Protein AF-A0A355DDJ3-F1 (afdb_monomer)

Radius of gyration: 22.22 Å; Cα contacts (8 Å, |Δi|>4): 15; chains: 1; bounding box: 36×17×68 Å

Secondary structure (DSSP, 8-state):
-HHHHHHHHHHHHHHHHHHHHHHHHHHHHHHHHHHHHHHHHHHTT--HHHHHHHHHHHHH--HHHHHHHH-

Foldseek 3Di:
DVVVVVVVVVVVCVVPVPVVVVVVVVVVVVVVVLVVQCVVCVVVVHHSVVVVVVVVCVVQPDPVVNVVVVD

Sequence (71 aa):
MISMVQGLRERLTSLVGPHLAAAMVPLVAVLAAFLVGAVMLFALGANPIEGYAALLDGAFGDADALADTAV

Mean predicted aligned error: 9.86 Å

pLDDT: mean 85.24, std 12.53, range [60.81, 98.31]

Solvent-accessible surface area (backbone atoms only — not comparable to full-atom values): 4149 Å² total; per-residue (Å²): 124,72,68,67,58,50,60,53,50,56,54,51,48,69,65,54,59,61,56,61,66,59,53,51,56,59,53,52,51,52,53,50,51,57,48,55,51,33,53,51,32,44,76,72,74,41,59,39,68,60,52,51,50,51,51,51,45,70,74,60,55,51,72,66,65,49,52,71,72,74,116

Structure (mmCIF, N/CA/C/O backbone):
data_AF-A0A355DDJ3-F1
#
_entry.id   AF-A0A355DDJ3-F1
#
loop_
_atom_site.group_PDB
_atom_site.id
_atom_site.type_symbol
_atom_site.label_atom_id
_atom_site.label_alt_id
_atom_site.label_comp_id
_atom_site.label_asym_id
_atom_site.label_entity_id
_atom_site.label_seq_id
_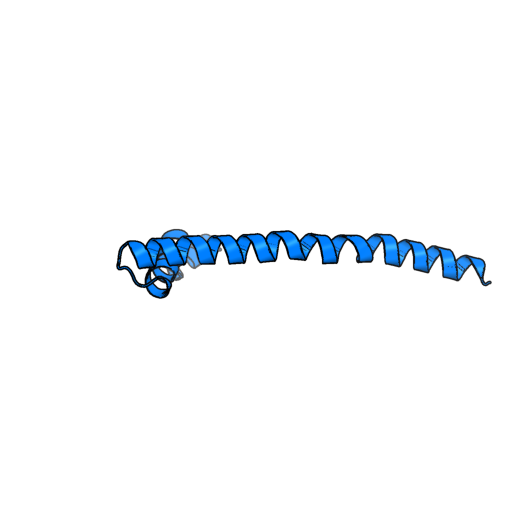atom_site.pdbx_PDB_ins_code
_atom_site.Cartn_x
_atom_site.Cartn_y
_atom_site.Cartn_z
_atom_site.occupancy
_atom_site.B_iso_or_equiv
_atom_site.auth_seq_id
_atom_site.auth_comp_id
_atom_site.auth_asym_id
_atom_site.auth_atom_id
_atom_site.pdbx_PDB_model_num
ATOM 1 N N . MET A 1 1 ? 5.992 -12.574 -50.362 1.00 60.81 1 MET A N 1
ATOM 2 C CA . MET A 1 1 ? 5.648 -13.481 -49.240 1.00 60.81 1 MET A CA 1
ATOM 3 C C . MET A 1 1 ? 6.358 -13.108 -47.933 1.00 60.81 1 MET A C 1
ATOM 5 O O . MET A 1 1 ? 5.720 -13.156 -46.894 1.00 60.81 1 MET A O 1
ATOM 9 N N . ILE A 1 2 ? 7.624 -12.666 -47.967 1.00 62.66 2 ILE A N 1
ATOM 10 C CA . ILE A 1 2 ? 8.407 -12.293 -46.766 1.00 62.66 2 ILE A CA 1
ATOM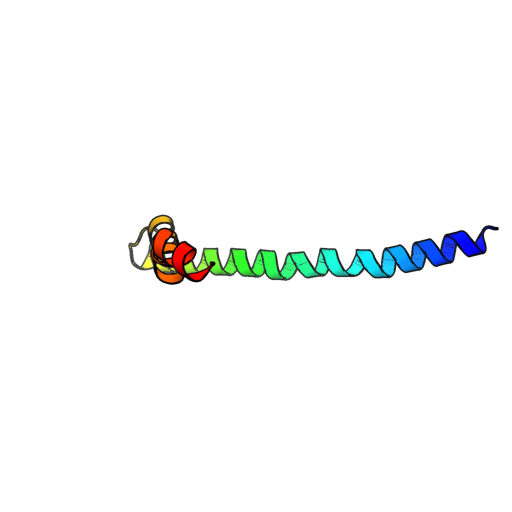 11 C C . ILE A 1 2 ? 7.983 -10.936 -46.147 1.00 62.66 2 ILE A C 1
ATOM 13 O O . ILE A 1 2 ? 8.024 -10.786 -44.930 1.00 62.66 2 ILE A O 1
ATOM 17 N N . SER A 1 3 ? 7.490 -9.975 -46.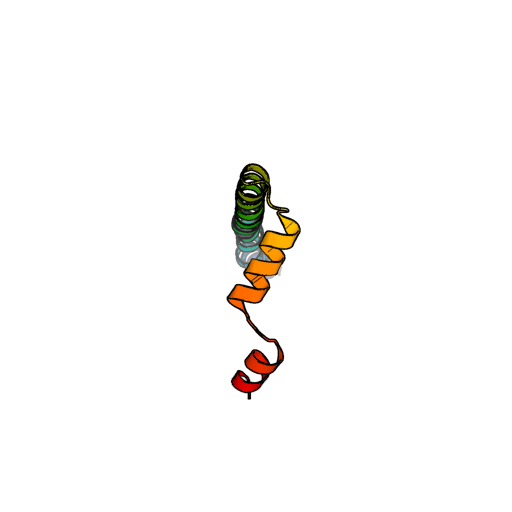941 1.00 70.38 3 SER A N 1
ATOM 18 C CA . SER A 1 3 ? 7.091 -8.636 -46.458 1.00 70.38 3 SER A CA 1
ATOM 19 C C . SER A 1 3 ? 5.845 -8.619 -45.560 1.00 70.38 3 SER A C 1
ATOM 21 O O . SER A 1 3 ? 5.765 -7.820 -44.632 1.00 70.38 3 SER A O 1
ATOM 23 N N . MET A 1 4 ? 4.887 -9.525 -45.786 1.00 68.69 4 MET A N 1
ATOM 24 C CA . MET A 1 4 ? 3.641 -9.592 -45.006 1.00 68.69 4 MET A CA 1
ATOM 25 C C . MET A 1 4 ? 3.876 -10.077 -43.565 1.00 68.69 4 MET A C 1
ATOM 27 O O . MET A 1 4 ? 3.200 -9.640 -42.639 1.00 68.69 4 MET A O 1
ATOM 31 N N . VAL A 1 5 ? 4.875 -10.942 -43.360 1.00 71.81 5 VAL A N 1
ATOM 32 C CA . VAL A 1 5 ? 5.228 -11.496 -42.042 1.00 71.81 5 VAL A CA 1
ATOM 33 C C . VAL A 1 5 ? 5.976 -10.473 -41.175 1.00 71.81 5 VAL A C 1
ATOM 35 O O . VAL A 1 5 ? 5.847 -10.502 -39.951 1.00 71.81 5 VAL A O 1
ATOM 38 N N . GLN A 1 6 ? 6.727 -9.548 -41.782 1.00 79.38 6 GLN A N 1
ATOM 39 C CA . GLN A 1 6 ? 7.480 -8.532 -41.036 1.00 79.38 6 GLN A CA 1
ATOM 40 C C . GLN A 1 6 ? 6.582 -7.440 -40.444 1.00 79.38 6 GLN A C 1
ATOM 42 O O . GLN A 1 6 ? 6.718 -7.131 -39.263 1.00 79.38 6 GLN A O 1
ATOM 47 N N . GLY A 1 7 ? 5.579 -6.968 -41.192 1.00 77.75 7 GLY A N 1
ATOM 48 C CA . GLY A 1 7 ? 4.638 -5.964 -40.678 1.00 77.75 7 GLY A CA 1
ATOM 49 C C . GLY A 1 7 ? 3.788 -6.454 -39.496 1.00 77.75 7 GLY A C 1
ATOM 50 O O . GLY A 1 7 ? 3.438 -5.674 -38.612 1.00 77.75 7 GLY A O 1
ATOM 51 N N . LEU A 1 8 ? 3.485 -7.758 -39.425 1.00 77.50 8 LEU A N 1
ATOM 52 C CA . LEU A 1 8 ? 2.795 -8.349 -38.271 1.00 77.50 8 LEU A CA 1
ATOM 53 C C . LEU A 1 8 ? 3.702 -8.414 -37.034 1.00 77.50 8 LEU A C 1
ATOM 55 O O . LEU A 1 8 ? 3.243 -8.154 -35.924 1.00 77.50 8 LEU A O 1
ATOM 59 N N . ARG A 1 9 ? 4.991 -8.729 -37.212 1.00 71.75 9 ARG A N 1
ATOM 60 C CA . ARG A 1 9 ? 5.961 -8.788 -36.109 1.00 71.75 9 ARG A CA 1
ATOM 61 C C . ARG A 1 9 ? 6.211 -7.416 -35.488 1.00 71.75 9 ARG A C 1
ATOM 63 O O . ARG A 1 9 ? 6.225 -7.335 -34.268 1.00 71.75 9 ARG A O 1
ATOM 70 N N . GLU A 1 10 ? 6.327 -6.364 -36.298 1.00 75.50 10 GLU A N 1
ATOM 71 C CA . GLU A 1 10 ? 6.491 -4.979 -35.822 1.00 75.50 10 GLU A CA 1
ATOM 72 C C . GLU A 1 10 ? 5.268 -4.473 -35.050 1.00 75.50 10 GLU A C 1
ATOM 74 O O . GLU A 1 10 ? 5.403 -3.810 -34.024 1.00 75.50 10 GLU A O 1
ATOM 79 N N . ARG A 1 11 ? 4.062 -4.848 -35.494 1.00 70.50 11 ARG A N 1
ATOM 80 C CA . ARG A 1 11 ? 2.818 -4.537 -34.777 1.00 70.50 11 ARG A CA 1
ATOM 81 C C . ARG A 1 11 ? 2.700 -5.289 -33.453 1.00 70.50 11 ARG A C 1
ATOM 83 O O . ARG A 1 11 ? 2.222 -4.731 -32.471 1.00 70.50 11 ARG A O 1
ATOM 90 N N . LEU A 1 12 ? 3.138 -6.545 -33.405 1.00 69.56 12 LEU A N 1
ATOM 91 C CA . LEU A 1 12 ? 3.132 -7.340 -32.175 1.00 69.56 12 LEU A CA 1
ATOM 92 C C . LEU A 1 12 ? 4.146 -6.808 -31.153 1.00 69.56 12 LEU A C 1
ATOM 94 O O . LEU A 1 12 ? 3.821 -6.705 -29.970 1.00 69.56 12 LEU A O 1
ATOM 98 N N . THR A 1 13 ? 5.344 -6.406 -31.585 1.00 72.38 13 THR A N 1
ATOM 99 C CA . THR A 1 13 ? 6.350 -5.821 -30.685 1.00 72.38 13 THR A CA 1
ATOM 100 C C . THR A 1 13 ? 5.975 -4.419 -30.208 1.00 72.38 13 THR A C 1
ATOM 102 O O . THR A 1 13 ? 6.235 -4.108 -29.047 1.00 72.38 13 THR A O 1
ATOM 105 N N . SER A 1 14 ? 5.303 -3.597 -31.026 1.00 68.88 14 SER A N 1
ATOM 106 C CA . SER A 1 14 ? 4.831 -2.267 -30.606 1.00 68.88 14 SER A CA 1
ATOM 107 C C . SER A 1 14 ? 3.670 -2.312 -29.606 1.00 68.88 14 SER A C 1
ATOM 109 O O . SER A 1 14 ? 3.499 -1.373 -28.834 1.00 68.88 14 SER A O 1
ATOM 111 N N . LEU A 1 15 ? 2.870 -3.384 -29.612 1.00 63.56 15 LEU A N 1
ATOM 112 C CA . LEU A 1 15 ? 1.746 -3.570 -28.687 1.00 63.56 15 LEU A CA 1
ATOM 113 C C . LEU A 1 15 ? 2.178 -4.204 -27.355 1.00 63.56 15 LEU A C 1
ATOM 115 O O . LEU A 1 15 ? 1.693 -3.800 -26.302 1.00 63.56 15 LEU A O 1
ATOM 119 N N . VAL A 1 16 ? 3.096 -5.175 -27.384 1.00 63.03 16 VAL A N 1
ATOM 120 C CA . VAL A 1 16 ? 3.475 -5.959 -26.192 1.00 63.03 16 VAL A CA 1
ATOM 121 C C . VAL A 1 16 ? 4.702 -5.385 -25.470 1.00 63.03 16 VAL A C 1
ATOM 123 O O . VAL A 1 16 ? 4.770 -5.426 -24.243 1.00 63.03 16 VAL A O 1
ATOM 126 N N . GLY A 1 17 ? 5.664 -4.815 -26.204 1.00 62.59 17 GLY A N 1
ATOM 127 C CA . GLY A 1 17 ? 6.948 -4.352 -25.659 1.00 62.59 17 GLY A CA 1
ATOM 128 C C . GLY A 1 17 ? 6.867 -3.233 -24.603 1.00 62.59 17 GLY A C 1
ATOM 129 O O . GLY A 1 17 ? 7.555 -3.336 -23.588 1.00 62.59 17 GLY A O 1
ATOM 130 N N . PRO A 1 18 ? 6.039 -2.182 -24.776 1.00 64.12 18 PRO A N 1
ATOM 131 C CA . PRO A 1 18 ? 6.007 -1.055 -23.835 1.00 64.12 18 PRO A CA 1
ATOM 132 C C . PRO A 1 18 ? 5.247 -1.343 -22.531 1.00 64.12 18 PRO A C 1
ATOM 134 O O . PRO A 1 18 ? 5.583 -0.798 -21.482 1.00 64.12 18 PRO A O 1
ATOM 137 N N . HIS A 1 19 ? 4.214 -2.191 -22.579 1.00 61.09 19 HIS A N 1
ATOM 138 C CA . HIS A 1 19 ? 3.259 -2.347 -21.474 1.00 61.09 19 HIS A CA 1
ATOM 139 C C . HIS A 1 19 ? 3.808 -3.149 -20.285 1.00 61.09 19 HIS A C 1
ATOM 141 O O . HIS A 1 19 ? 3.494 -2.830 -19.140 1.00 61.09 19 HIS A O 1
ATOM 147 N N . LEU A 1 20 ? 4.657 -4.157 -20.523 1.00 62.28 20 LEU A N 1
ATOM 148 C CA . LEU A 1 20 ? 5.234 -4.955 -19.432 1.00 62.28 20 LEU A CA 1
ATOM 149 C C . LEU A 1 20 ? 6.255 -4.161 -18.608 1.00 62.28 20 LEU A C 1
ATOM 151 O O . LEU A 1 20 ? 6.229 -4.222 -17.382 1.00 62.28 20 LEU A O 1
ATOM 155 N N . ALA A 1 21 ? 7.115 -3.374 -19.262 1.00 65.06 21 ALA A N 1
ATOM 156 C CA . ALA A 1 21 ? 8.052 -2.493 -18.564 1.00 65.06 21 ALA A CA 1
ATOM 157 C C . ALA A 1 21 ? 7.317 -1.386 -17.783 1.00 65.06 21 ALA A C 1
ATOM 159 O O . ALA A 1 21 ? 7.735 -1.022 -16.684 1.00 65.06 21 ALA A O 1
ATOM 160 N N . ALA A 1 22 ? 6.183 -0.907 -18.309 1.00 69.62 22 ALA A N 1
ATOM 161 C CA . ALA A 1 22 ? 5.357 0.100 -17.651 1.00 69.62 22 ALA A CA 1
ATOM 162 C C . ALA A 1 22 ? 4.686 -0.398 -16.356 1.00 69.62 22 ALA A C 1
ATOM 164 O O . ALA A 1 22 ? 4.479 0.404 -15.453 1.00 69.62 22 ALA A O 1
ATOM 165 N N . ALA A 1 23 ? 4.387 -1.697 -16.225 1.00 80.25 23 ALA A N 1
ATOM 166 C CA . ALA A 1 23 ? 3.740 -2.263 -15.032 1.00 80.25 23 ALA A CA 1
ATOM 167 C C . ALA A 1 23 ? 4.709 -2.548 -13.865 1.00 80.25 23 ALA A C 1
ATOM 169 O O . ALA A 1 23 ? 4.287 -2.655 -12.714 1.00 80.25 23 ALA A O 1
ATOM 170 N N . MET A 1 24 ? 6.015 -2.634 -14.132 1.00 86.25 24 MET A N 1
ATOM 171 C CA . MET A 1 24 ? 7.029 -2.880 -13.095 1.00 86.25 24 MET A CA 1
ATOM 172 C C . MET A 1 24 ? 7.234 -1.675 -12.177 1.00 86.25 24 MET A C 1
ATOM 174 O O . MET A 1 24 ? 7.388 -1.836 -10.969 1.00 86.25 24 MET A O 1
ATOM 178 N N . VAL A 1 25 ? 7.182 -0.466 -12.739 1.00 91.75 25 VAL A N 1
ATOM 179 C CA . VAL A 1 25 ? 7.315 0.788 -11.987 1.00 91.75 25 VAL A CA 1
ATOM 180 C C . VAL A 1 25 ? 6.239 0.938 -10.896 1.00 91.75 25 VAL A C 1
ATOM 182 O O . VAL A 1 25 ? 6.617 1.112 -9.736 1.00 91.75 25 VAL A O 1
ATOM 185 N N . PRO A 1 26 ? 4.924 0.837 -11.188 1.00 93.19 26 PRO A N 1
ATOM 186 C CA . PRO A 1 26 ? 3.895 0.959 -10.159 1.00 93.19 26 PRO A CA 1
ATOM 187 C C . PRO A 1 26 ? 3.952 -0.181 -9.138 1.00 93.19 26 PRO A C 1
ATOM 189 O O . PRO A 1 26 ? 3.738 0.068 -7.956 1.00 93.19 26 PRO A O 1
ATOM 192 N N . LEU A 1 27 ? 4.303 -1.405 -9.546 1.00 93.75 27 LEU A N 1
ATOM 193 C CA . LEU A 1 27 ? 4.441 -2.524 -8.613 1.00 93.75 27 LEU A CA 1
ATOM 194 C C . LEU A 1 27 ? 5.516 -2.248 -7.550 1.00 93.75 27 LEU A C 1
ATOM 196 O O . LEU A 1 27 ? 5.264 -2.400 -6.356 1.00 93.75 27 LEU A O 1
ATOM 200 N N . VAL A 1 28 ? 6.698 -1.792 -7.973 1.00 95.00 28 VAL A N 1
ATOM 201 C CA . VAL A 1 28 ? 7.784 -1.432 -7.048 1.00 95.00 28 VAL A CA 1
ATOM 202 C C . VAL A 1 28 ? 7.389 -0.244 -6.171 1.00 95.00 28 VAL A C 1
ATOM 204 O O . VAL A 1 28 ? 7.699 -0.244 -4.982 1.00 95.00 28 VAL A O 1
ATOM 207 N N . ALA A 1 29 ? 6.669 0.739 -6.718 1.00 96.06 29 ALA A N 1
ATOM 208 C CA . ALA A 1 29 ? 6.184 1.884 -5.950 1.00 96.06 29 ALA A CA 1
ATOM 209 C C . ALA A 1 29 ? 5.222 1.465 -4.826 1.00 96.06 29 ALA A C 1
ATOM 211 O O . ALA A 1 29 ? 5.368 1.926 -3.694 1.00 96.06 29 ALA A O 1
ATOM 212 N N . VAL A 1 30 ? 4.285 0.554 -5.110 1.00 96.62 30 VAL A N 1
ATOM 213 C CA . VAL A 1 30 ? 3.365 0.002 -4.105 1.00 96.62 30 VAL A CA 1
ATOM 214 C C . VAL A 1 30 ? 4.147 -0.720 -3.009 1.00 96.62 30 VAL A C 1
ATOM 216 O O . VAL A 1 30 ? 3.961 -0.423 -1.831 1.00 96.62 30 VAL A O 1
ATOM 219 N N . LEU A 1 31 ? 5.080 -1.605 -3.371 1.00 97.31 31 LEU A N 1
ATOM 220 C CA . LEU A 1 31 ? 5.905 -2.320 -2.389 1.00 97.31 31 LEU A CA 1
ATOM 221 C C . LEU A 1 31 ? 6.745 -1.365 -1.529 1.00 97.31 31 LEU A C 1
ATOM 223 O O . LEU A 1 31 ? 6.835 -1.549 -0.317 1.00 97.31 31 LEU A O 1
ATOM 227 N N . ALA A 1 32 ? 7.320 -0.321 -2.128 1.00 97.81 32 ALA A N 1
ATOM 228 C CA . ALA A 1 32 ? 8.058 0.705 -1.400 1.00 97.81 32 ALA A CA 1
ATOM 229 C C . ALA A 1 32 ? 7.158 1.469 -0.415 1.00 97.81 32 ALA A C 1
ATOM 231 O O . ALA A 1 32 ? 7.564 1.697 0.723 1.00 97.81 32 ALA A O 1
ATOM 232 N N . ALA A 1 33 ? 5.927 1.811 -0.806 1.00 97.38 33 ALA A N 1
ATOM 233 C CA . ALA A 1 33 ? 4.964 2.459 0.083 1.00 97.38 33 ALA A CA 1
ATOM 234 C C . ALA A 1 33 ? 4.614 1.573 1.294 1.00 97.38 33 ALA A C 1
ATOM 236 O O . ALA A 1 33 ? 4.663 2.047 2.430 1.00 97.38 33 ALA A O 1
ATOM 237 N N . PHE A 1 34 ? 4.358 0.277 1.075 1.00 97.06 34 PHE A N 1
ATOM 238 C CA . PHE A 1 34 ? 4.160 -0.693 2.160 1.00 97.06 34 PHE A CA 1
ATOM 239 C C . PHE A 1 34 ? 5.416 -0.881 3.024 1.00 97.06 34 PHE A C 1
ATOM 241 O O . PHE A 1 34 ? 5.318 -1.157 4.217 1.00 97.06 34 PHE A O 1
ATOM 248 N N . LEU A 1 35 ? 6.621 -0.721 2.485 1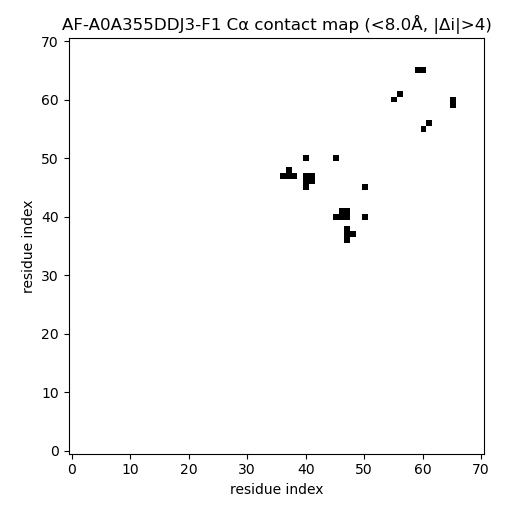.00 98.12 35 LEU A N 1
ATOM 249 C CA . LEU A 1 35 ? 7.820 -0.792 3.315 1.00 98.12 35 LEU A CA 1
ATOM 250 C C . LEU A 1 35 ? 7.946 0.442 4.218 1.00 98.12 35 LEU A C 1
ATOM 252 O O . LEU A 1 35 ? 8.190 0.312 5.416 1.00 98.12 35 LEU A O 1
ATOM 256 N N . VAL 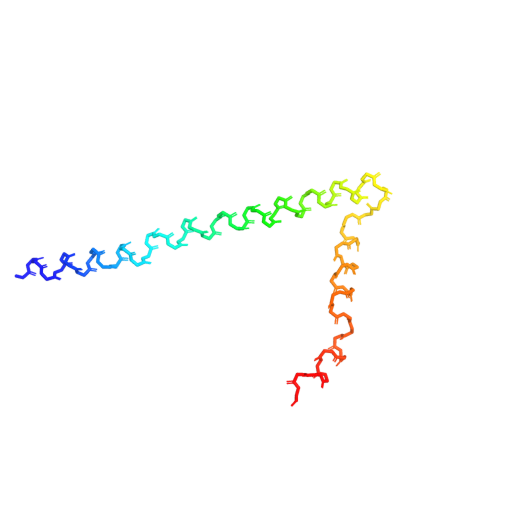A 1 36 ? 7.729 1.636 3.662 1.00 98.19 36 VAL A N 1
ATOM 257 C CA . VAL A 1 36 ? 7.783 2.901 4.411 1.00 98.19 36 VAL A CA 1
ATOM 258 C C . VAL A 1 36 ? 6.723 2.932 5.515 1.00 98.19 36 VAL A C 1
ATOM 260 O O . VAL A 1 36 ? 7.044 3.263 6.656 1.00 98.19 36 VAL A O 1
ATOM 263 N N . GLY A 1 37 ? 5.486 2.530 5.210 1.00 97.44 37 GLY A N 1
ATOM 264 C CA . GLY A 1 37 ? 4.418 2.422 6.206 1.00 97.44 37 GLY A CA 1
ATOM 265 C C . GLY A 1 37 ? 4.759 1.440 7.331 1.00 97.44 37 GLY A C 1
ATOM 266 O O . GLY A 1 37 ? 4.528 1.739 8.501 1.00 97.44 37 GLY A O 1
ATOM 267 N N . ALA A 1 38 ? 5.398 0.312 7.005 1.00 97.94 38 ALA A N 1
ATOM 268 C CA . ALA A 1 38 ? 5.751 -0.707 7.986 1.00 97.94 38 ALA A CA 1
ATOM 269 C C . ALA A 1 38 ? 6.845 -0.208 8.930 1.00 97.94 38 ALA A C 1
ATOM 271 O O . ALA A 1 38 ? 6.760 -0.418 10.138 1.00 97.94 38 ALA A O 1
ATOM 272 N N . VAL A 1 39 ? 7.839 0.505 8.394 1.00 98.31 39 VAL A N 1
ATOM 273 C CA . VAL A 1 39 ? 8.870 1.170 9.198 1.00 98.31 39 VAL A CA 1
ATOM 274 C C . VAL A 1 39 ? 8.245 2.208 10.130 1.00 98.31 39 VAL A C 1
ATOM 276 O O . VAL A 1 39 ? 8.626 2.269 11.296 1.00 98.31 39 VAL A O 1
ATOM 279 N N . MET A 1 40 ? 7.263 2.987 9.663 1.00 97.94 40 MET A N 1
ATOM 280 C CA . MET A 1 40 ? 6.541 3.928 10.526 1.00 97.94 40 MET A CA 1
ATOM 281 C C . MET A 1 40 ? 5.776 3.228 11.652 1.00 97.94 40 MET A C 1
ATOM 283 O O . MET A 1 40 ? 5.914 3.625 12.806 1.00 97.94 40 MET A O 1
ATOM 287 N N . LEU A 1 41 ? 5.004 2.183 11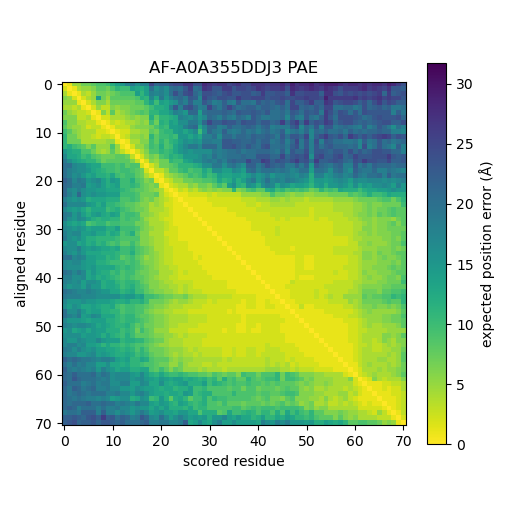.342 1.00 97.88 41 LEU A N 1
ATOM 288 C CA . LEU A 1 41 ? 4.263 1.412 12.346 1.00 97.88 41 LEU A CA 1
ATOM 289 C C . LEU A 1 41 ? 5.207 0.807 13.386 1.00 97.88 41 LEU A C 1
ATOM 291 O O . LEU A 1 41 ? 4.972 0.933 14.586 1.00 97.88 41 LEU A O 1
ATOM 295 N N . PHE A 1 42 ? 6.323 0.243 12.927 1.00 97.25 42 PHE A N 1
ATOM 296 C CA . PHE A 1 42 ? 7.349 -0.295 13.807 1.00 97.25 42 PHE A CA 1
ATOM 297 C C . PHE A 1 42 ? 7.975 0.788 14.698 1.00 97.25 42 PHE A C 1
ATOM 299 O O . PHE A 1 42 ? 8.149 0.574 15.895 1.00 97.25 42 PHE A O 1
ATOM 306 N N . ALA A 1 43 ? 8.262 1.975 14.150 1.00 98.12 43 ALA A N 1
ATOM 307 C CA . ALA A 1 43 ? 8.780 3.110 14.918 1.00 98.12 43 ALA A CA 1
ATOM 308 C C . ALA A 1 43 ? 7.792 3.611 15.989 1.00 98.12 43 ALA A C 1
ATOM 310 O O . ALA A 1 43 ? 8.216 4.121 17.023 1.00 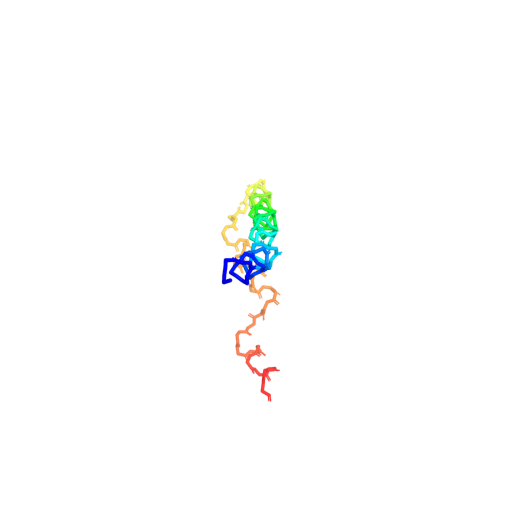98.12 43 ALA A O 1
ATOM 311 N N . LEU A 1 44 ? 6.489 3.432 15.767 1.00 97.00 44 LEU A N 1
ATOM 312 C CA . LEU A 1 44 ? 5.424 3.721 16.732 1.00 97.00 44 LEU A CA 1
ATOM 313 C C . LEU A 1 44 ? 5.231 2.598 17.771 1.00 97.00 44 LEU A C 1
ATOM 315 O O . LEU A 1 44 ? 4.393 2.733 18.660 1.00 97.00 44 LEU A O 1
ATOM 319 N N . GLY A 1 45 ? 5.987 1.499 17.679 1.00 96.56 45 GLY A N 1
ATOM 320 C CA . GLY A 1 45 ? 5.848 0.326 18.547 1.00 96.56 45 GLY A CA 1
ATOM 321 C C . GLY A 1 45 ? 4.658 -0.573 18.200 1.00 96.56 45 GLY A C 1
ATOM 322 O O . GLY A 1 45 ? 4.316 -1.455 18.984 1.00 96.56 45 GLY A O 1
ATOM 323 N N . ALA A 1 46 ? 4.026 -0.365 17.043 1.00 97.00 46 ALA A N 1
ATOM 324 C CA . ALA A 1 46 ? 2.944 -1.202 16.544 1.00 97.00 46 ALA A CA 1
ATOM 325 C C . ALA A 1 46 ? 3.486 -2.338 15.665 1.00 97.00 46 ALA A C 1
ATOM 327 O O . ALA A 1 46 ? 4.512 -2.199 14.995 1.00 97.00 46 ALA A O 1
ATOM 328 N N . ASN A 1 47 ? 2.769 -3.461 15.623 1.00 97.38 47 ASN A N 1
ATOM 329 C CA . ASN A 1 47 ? 3.062 -4.536 14.684 1.00 97.38 47 ASN A CA 1
ATOM 330 C C . ASN A 1 47 ? 2.583 -4.130 13.272 1.00 97.38 47 ASN A C 1
ATOM 332 O O . ASN A 1 47 ? 1.384 -3.915 13.084 1.00 97.38 47 ASN A O 1
ATOM 336 N N . PRO A 1 48 ? 3.468 -4.045 12.259 1.00 96.69 48 PRO A N 1
ATOM 337 C CA . PRO A 1 48 ? 3.073 -3.638 10.911 1.00 96.69 48 PRO A CA 1
ATOM 338 C C . PRO A 1 48 ? 2.027 -4.543 10.257 1.00 96.69 48 PRO A C 1
ATOM 340 O O . PRO A 1 48 ? 1.185 -4.061 9.506 1.00 96.69 48 PRO A O 1
ATOM 343 N N . ILE A 1 49 ? 2.071 -5.848 10.543 1.00 97.25 49 ILE A N 1
ATOM 344 C CA . ILE A 1 49 ? 1.128 -6.826 9.989 1.00 97.25 49 ILE A CA 1
ATOM 345 C C . ILE A 1 49 ? -0.274 -6.569 10.539 1.00 97.25 49 ILE A C 1
ATOM 347 O O . ILE A 1 49 ? -1.226 -6.488 9.769 1.00 97.25 49 ILE A O 1
ATOM 351 N N . GLU A 1 50 ? -0.389 -6.381 11.855 1.00 96.69 50 GLU A N 1
ATOM 352 C CA . GLU A 1 50 ? -1.662 -6.031 12.498 1.00 96.69 50 GLU A CA 1
ATOM 353 C C . GLU A 1 50 ? -2.169 -4.668 12.018 1.00 96.69 50 GLU A C 1
ATOM 355 O O . GLU A 1 50 ? -3.354 -4.518 11.736 1.00 96.69 50 GLU A O 1
ATOM 360 N N . GLY A 1 51 ? -1.274 -3.689 11.845 1.00 96.31 51 GLY A N 1
ATOM 361 C CA . GLY A 1 51 ? -1.633 -2.379 11.308 1.00 96.31 51 GLY A CA 1
ATOM 362 C C . GLY A 1 51 ? -2.206 -2.458 9.891 1.00 96.31 51 GLY A C 1
ATOM 363 O O . GLY A 1 51 ? -3.216 -1.823 9.608 1.00 96.31 51 GLY A O 1
ATOM 364 N N . TYR A 1 52 ? -1.621 -3.270 9.006 1.00 96.25 52 TYR A N 1
ATOM 365 C CA . TYR A 1 52 ? -2.165 -3.476 7.660 1.00 96.25 52 TYR A CA 1
ATOM 366 C C . TYR A 1 52 ? -3.465 -4.268 7.635 1.00 96.25 52 TYR A C 1
ATOM 368 O O . TYR A 1 52 ? -4.338 -3.932 6.837 1.00 96.25 52 TYR A O 1
ATOM 376 N N . ALA A 1 53 ? -3.632 -5.251 8.520 1.00 94.44 53 ALA A N 1
ATOM 377 C CA . ALA A 1 53 ? -4.919 -5.917 8.698 1.00 94.44 53 ALA A CA 1
ATOM 378 C C . ALA A 1 53 ? -6.000 -4.907 9.122 1.00 94.44 53 ALA A C 1
ATOM 380 O O . ALA A 1 53 ? -7.040 -4.818 8.479 1.00 94.44 53 ALA A O 1
ATOM 381 N N . ALA A 1 54 ? -5.697 -4.045 10.095 1.00 94.31 54 ALA A N 1
ATOM 382 C CA . ALA A 1 54 ? -6.610 -2.996 10.537 1.00 94.31 54 ALA A CA 1
ATOM 383 C C . ALA A 1 54 ? -6.926 -1.960 9.439 1.00 94.31 54 ALA A C 1
ATOM 385 O O . ALA A 1 54 ? -8.037 -1.436 9.399 1.00 94.31 54 ALA A O 1
ATOM 386 N N . LEU A 1 55 ? -5.984 -1.659 8.531 1.00 93.69 55 LEU A N 1
ATOM 387 C CA . LEU A 1 55 ? -6.268 -0.811 7.365 1.00 93.69 55 LEU A CA 1
ATOM 388 C C . LEU A 1 55 ? -7.255 -1.472 6.398 1.00 93.69 55 LEU A C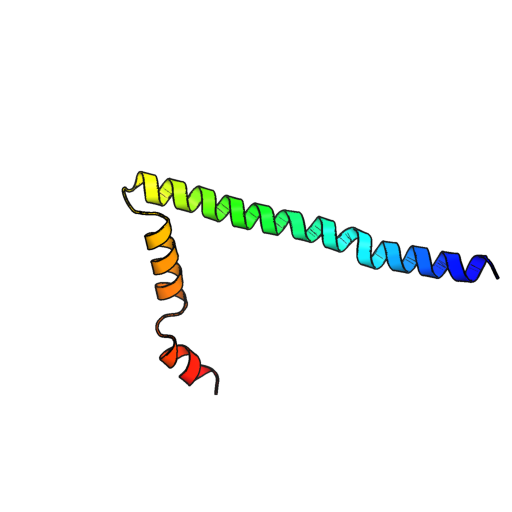 1
ATOM 390 O O . LEU A 1 55 ? -8.107 -0.774 5.852 1.00 93.69 55 LEU A O 1
ATOM 394 N N . LEU A 1 56 ? -7.144 -2.784 6.173 1.00 92.31 56 LEU A N 1
ATOM 395 C CA . LEU A 1 56 ? -8.090 -3.521 5.332 1.00 92.31 56 LEU A CA 1
ATOM 396 C C . LEU A 1 56 ? -9.474 -3.557 5.982 1.00 92.31 56 LEU A C 1
ATOM 398 O O . LEU A 1 56 ? -10.448 -3.183 5.331 1.00 92.31 56 LEU A O 1
ATOM 402 N N . ASP A 1 57 ? -9.544 -3.894 7.269 1.00 91.44 57 ASP A N 1
ATOM 403 C CA . ASP A 1 57 ? -10.794 -3.885 8.034 1.00 91.44 57 ASP A CA 1
ATOM 404 C C . ASP A 1 57 ? -11.426 -2.484 8.056 1.00 91.44 57 ASP A C 1
ATOM 406 O O . ASP A 1 57 ? -12.634 -2.340 7.916 1.00 91.44 57 ASP A O 1
ATOM 410 N N . GLY A 1 58 ? -10.628 -1.418 8.169 1.00 90.81 58 GLY A N 1
ATOM 411 C CA . GLY A 1 58 ? -11.125 -0.040 8.137 1.00 90.81 58 GLY A CA 1
ATOM 412 C C . GLY A 1 58 ? -11.576 0.435 6.751 1.00 90.81 58 GLY A C 1
ATOM 413 O O . GLY A 1 58 ? -12.480 1.264 6.656 1.00 90.81 58 GLY A O 1
ATOM 414 N N . ALA A 1 59 ? -10.956 -0.062 5.679 1.00 92.25 59 ALA A N 1
ATOM 415 C CA . ALA A 1 59 ? -11.292 0.316 4.306 1.00 92.25 59 ALA A CA 1
ATOM 416 C C . ALA A 1 59 ? -12.548 -0.396 3.787 1.00 92.25 59 ALA A C 1
ATOM 418 O O . ALA A 1 59 ? -13.313 0.193 3.024 1.00 92.25 59 ALA A O 1
ATOM 419 N N . PHE A 1 60 ? -12.732 -1.656 4.179 1.00 89.00 60 PHE A N 1
ATOM 420 C CA . PHE A 1 60 ? -13.782 -2.535 3.668 1.00 89.00 60 PHE A CA 1
ATOM 421 C C . PHE A 1 60 ? -14.897 -2.788 4.683 1.00 89.00 60 PHE A C 1
ATOM 423 O O . PHE A 1 60 ? -16.035 -3.013 4.285 1.00 89.00 60 PHE A O 1
ATOM 430 N N . GLY A 1 61 ? -14.612 -2.679 5.979 1.00 85.62 61 GLY A N 1
ATOM 431 C CA . GLY A 1 61 ? -15.580 -2.954 7.029 1.00 85.62 61 GLY A CA 1
ATOM 432 C C . GLY A 1 61 ? -15.945 -4.433 7.086 1.00 85.62 61 GLY A C 1
ATOM 433 O O . GLY A 1 61 ? -15.091 -5.310 6.975 1.00 85.62 61 GLY A O 1
ATOM 434 N N . ASP A 1 62 ? -17.230 -4.698 7.285 1.00 86.25 62 ASP A N 1
ATOM 435 C CA . ASP A 1 62 ? -17.760 -6.050 7.389 1.00 86.25 62 ASP A CA 1
ATOM 436 C C . ASP A 1 62 ? -18.058 -6.658 6.008 1.00 86.25 62 ASP A C 1
ATOM 438 O O . ASP A 1 62 ? -18.599 -6.000 5.116 1.00 86.25 62 ASP A O 1
ATOM 442 N N . ALA A 1 63 ? -17.701 -7.932 5.832 1.00 83.38 63 ALA A N 1
ATOM 443 C CA . ALA A 1 63 ? -17.864 -8.626 4.558 1.00 83.38 63 ALA A CA 1
ATOM 444 C C . ALA A 1 63 ? -19.343 -8.816 4.180 1.00 83.38 63 ALA A C 1
ATOM 446 O O . ALA A 1 63 ? -19.671 -8.727 2.993 1.00 83.38 63 ALA A O 1
ATOM 447 N N . ASP A 1 64 ? -20.229 -9.020 5.162 1.00 84.56 64 ASP A N 1
ATOM 448 C CA . ASP A 1 64 ? -21.667 -9.138 4.910 1.00 84.56 64 ASP A CA 1
ATOM 449 C C . ASP A 1 64 ? -22.245 -7.774 4.504 1.00 84.56 64 ASP A C 1
ATOM 451 O O . ASP A 1 64 ? -22.987 -7.682 3.526 1.00 84.56 64 ASP A O 1
ATOM 455 N N . ALA A 1 65 ? -2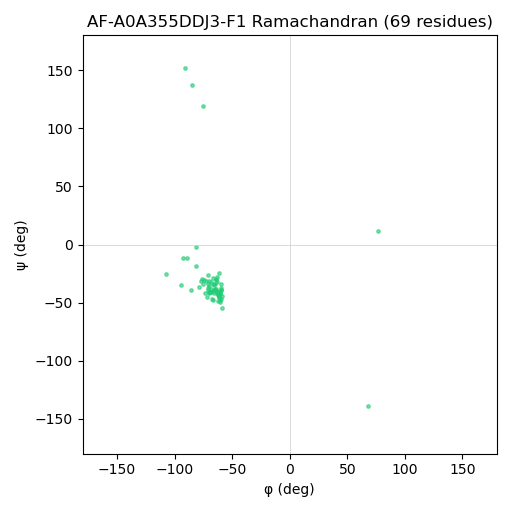1.809 -6.688 5.151 1.00 84.06 65 ALA A N 1
ATOM 456 C CA . ALA A 1 65 ? -22.185 -5.329 4.754 1.00 84.06 65 ALA A CA 1
ATOM 457 C C . ALA A 1 65 ? -21.754 -4.983 3.315 1.00 84.06 65 ALA A C 1
ATOM 459 O O . ALA A 1 65 ? -22.489 -4.310 2.591 1.00 84.06 65 ALA A O 1
ATOM 460 N N . LEU A 1 66 ? -20.584 -5.451 2.868 1.00 86.69 66 LEU A N 1
ATOM 461 C CA . LEU A 1 66 ? -20.166 -5.289 1.474 1.00 86.69 66 LEU A CA 1
ATOM 462 C C . LEU A 1 66 ? -21.042 -6.095 0.509 1.00 86.69 66 LEU A C 1
ATOM 464 O O . LEU A 1 66 ? -21.391 -5.582 -0.558 1.00 86.69 66 LEU A O 1
ATOM 468 N N . ALA A 1 67 ? -21.418 -7.322 0.875 1.00 87.56 67 ALA A N 1
ATOM 469 C CA . ALA A 1 67 ? -22.286 -8.171 0.062 1.00 87.56 67 ALA A CA 1
ATOM 470 C C . ALA A 1 67 ? -23.683 -7.557 -0.118 1.00 87.56 67 ALA A C 1
ATOM 472 O O . ALA A 1 67 ? -24.199 -7.548 -1.237 1.00 87.56 67 ALA A O 1
ATOM 473 N N . ASP A 1 68 ? -24.239 -6.962 0.938 1.00 87.38 68 ASP A N 1
ATOM 474 C CA . ASP A 1 68 ? -25.535 -6.275 0.902 1.00 87.38 68 ASP A CA 1
ATOM 475 C C . ASP A 1 68 ? -25.560 -5.081 -0.070 1.00 87.38 68 ASP A C 1
ATOM 477 O O . ASP A 1 68 ? -26.620 -4.725 -0.580 1.00 87.38 68 ASP A O 1
ATOM 481 N N . THR A 1 69 ? -24.407 -4.470 -0.374 1.00 86.69 69 THR A N 1
ATOM 482 C CA . THR A 1 69 ? -24.314 -3.371 -1.359 1.00 86.69 69 THR A CA 1
ATOM 483 C C . THR A 1 69 ? -24.068 -3.827 -2.797 1.00 86.69 69 THR A C 1
ATOM 485 O O . THR A 1 69 ? -24.147 -3.013 -3.718 1.00 86.69 69 THR A O 1
ATOM 488 N N . ALA A 1 70 ? -23.724 -5.100 -3.004 1.00 84.62 70 ALA A N 1
ATOM 489 C CA . ALA A 1 70 ? -23.321 -5.626 -4.306 1.00 84.62 70 ALA A CA 1
ATOM 490 C C . ALA A 1 70 ? -24.483 -6.222 -5.126 1.00 84.62 70 ALA A C 1
ATOM 492 O O . ALA A 1 70 ? -24.287 -6.519 -6.309 1.00 84.62 70 ALA A O 1
ATOM 493 N N . VAL A 1 71 ? -25.655 -6.417 -4.513 1.00 73.44 71 VAL A N 1
ATOM 494 C CA . VAL A 1 71 ? -26.886 -6.964 -5.122 1.00 73.44 71 VAL A CA 1
ATOM 495 C C . VAL A 1 71 ? -27.877 -5.872 -5.511 1.00 73.44 71 VAL A C 1
ATOM 497 O O . VAL A 1 71 ? -28.599 -6.096 -6.510 1.00 73.44 71 VAL A O 1
#